Protein AF-A0A0Q9II68-F1 (afdb_monomer)

Mean predicted aligned error: 2.2 Å

Radius of gyration: 11.41 Å; Cα contacts (8 Å, |Δi|>4): 60; chains: 1; bounding box: 26×22×27 Å

Sequence (73 aa):
MVDMSKMTCGDYRKLPPNTAKVVTAWMSGWANQKRGFNKINLTAHPQNVAAVERYCNFNSSATLMSAIEKSLP

pLDDT: mean 95.32, std 4.01, range [70.88, 98.56]

Secondary structure (DSSP, 8-state):
---TTT-BHHHHTTS-HHHHHHHHHHHHHHHHHHTT--S--TTHHHHHHHHHHHHHHH-TTSBHHHHHHHH--

Nearest PDB structures (foldseek):
  2lrm-assembly1_B  TM=6.271E-01  e=8.396E-02  Escherichia coli K-12
  7d7d-assembly1_F  TM=4.534E-01  e=8.364E+00  Tequatrovirus T4

Solvent-accessible surface area (backbone atoms only — not comparable to full-atom values): 4252 Å² total; per-residue (Å²): 140,80,67,64,88,70,38,22,21,49,57,56,74,69,46,55,72,75,56,40,52,54,52,53,52,52,52,48,50,53,54,34,50,77,70,72,48,91,72,84,58,77,81,52,45,64,56,51,51,51,39,28,50,59,50,30,73,81,36,40,83,42,32,46,63,58,38,43,66,72,51,48,134

Structure (mmCIF, N/CA/C/O backbone):
data_AF-A0A0Q9II68-F1
#
_entry.id   AF-A0A0Q9II68-F1
#
loop_
_atom_site.group_PDB
_atom_site.id
_atom_site.type_symbol
_atom_site.label_atom_id
_atom_site.label_alt_id
_atom_site.label_comp_id
_atom_site.label_asym_id
_atom_site.label_enti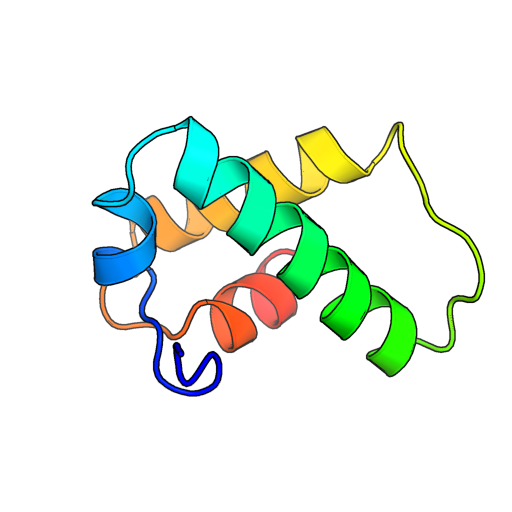ty_id
_atom_site.label_seq_id
_atom_site.pdbx_PDB_ins_code
_atom_site.Cartn_x
_atom_site.Cartn_y
_atom_site.Cartn_z
_atom_site.occupancy
_atom_site.B_iso_or_equiv
_atom_site.auth_seq_id
_atom_site.auth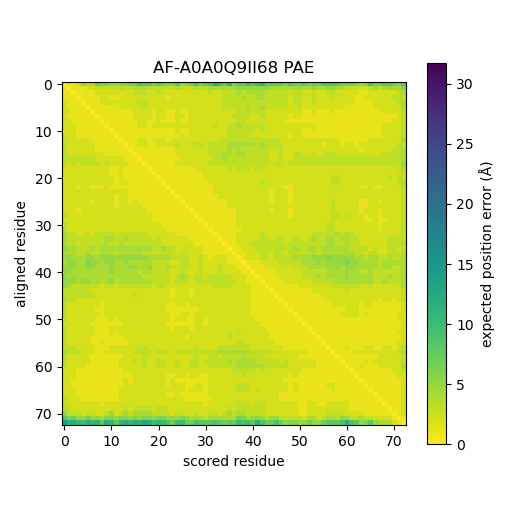_comp_id
_atom_site.auth_asym_id
_atom_site.auth_atom_id
_atom_site.pdbx_PDB_model_num
ATOM 1 N N . MET A 1 1 ? 0.356 -12.739 11.491 1.00 79.44 1 MET A N 1
ATOM 2 C CA . MET A 1 1 ? 0.150 -12.889 10.030 1.00 79.44 1 MET A CA 1
ATOM 3 C C . MET A 1 1 ? -1.120 -12.143 9.656 1.00 79.44 1 MET A C 1
ATOM 5 O O . MET A 1 1 ? -1.997 -12.056 10.506 1.00 79.44 1 MET A O 1
ATOM 9 N N . VAL A 1 2 ? -1.206 -11.578 8.450 1.00 90.44 2 VAL A N 1
ATOM 10 C CA . VAL A 1 2 ? -2.350 -10.759 8.009 1.00 90.44 2 VAL A CA 1
ATOM 11 C C . VAL A 1 2 ? -2.883 -11.310 6.690 1.00 90.44 2 VAL A C 1
ATOM 13 O O . VAL A 1 2 ? -2.110 -11.531 5.762 1.00 90.44 2 VAL A O 1
ATOM 16 N N . ASP A 1 3 ? -4.194 -11.539 6.617 1.00 95.19 3 ASP A N 1
ATOM 17 C CA . ASP A 1 3 ? -4.879 -11.933 5.384 1.00 95.19 3 ASP A CA 1
ATOM 18 C C . ASP A 1 3 ? -5.123 -10.691 4.517 1.00 95.19 3 ASP A C 1
ATOM 20 O O . ASP A 1 3 ? -6.076 -9.933 4.714 1.00 95.19 3 ASP A O 1
ATOM 24 N N . MET A 1 4 ? -4.228 -10.469 3.556 1.00 95.06 4 MET A N 1
ATOM 25 C CA . MET A 1 4 ? -4.250 -9.273 2.712 1.00 95.06 4 MET A CA 1
ATOM 26 C C . MET A 1 4 ? -5.466 -9.211 1.780 1.00 95.06 4 MET A C 1
ATOM 28 O O . MET A 1 4 ? -5.798 -8.126 1.309 1.00 95.06 4 MET A O 1
ATOM 32 N N . SER A 1 5 ? -6.162 -10.331 1.550 1.00 95.88 5 SER A N 1
ATOM 33 C CA . SER A 1 5 ? -7.401 -10.338 0.759 1.00 95.88 5 SER A CA 1
ATOM 34 C C . SER A 1 5 ? -8.567 -9.643 1.473 1.00 95.88 5 SER A C 1
ATOM 36 O O . SER A 1 5 ? -9.506 -9.186 0.823 1.00 95.88 5 SER A O 1
ATOM 38 N N . LYS A 1 6 ? -8.486 -9.522 2.805 1.00 97.56 6 LYS A N 1
ATOM 39 C CA . LYS A 1 6 ? -9.533 -8.944 3.659 1.00 97.56 6 LYS A CA 1
ATOM 40 C C . LYS A 1 6 ? -9.200 -7.559 4.199 1.00 97.56 6 LYS A C 1
ATOM 42 O O . LYS A 1 6 ? -10.090 -6.903 4.726 1.00 97.56 6 LYS A O 1
ATOM 47 N N . MET A 1 7 ? -7.948 -7.110 4.089 1.00 98.00 7 MET A N 1
ATOM 48 C CA . MET A 1 7 ? -7.552 -5.789 4.579 1.00 98.00 7 MET A CA 1
ATOM 49 C C . MET A 1 7 ? -8.337 -4.700 3.849 1.00 98.00 7 MET A C 1
ATOM 51 O O . MET A 1 7 ? -8.240 -4.570 2.625 1.00 98.00 7 MET A O 1
ATOM 55 N N . THR A 1 8 ? -9.078 -3.892 4.602 1.00 98.56 8 THR A N 1
ATOM 56 C CA . THR A 1 8 ? -9.818 -2.756 4.048 1.00 98.56 8 THR A CA 1
ATOM 57 C C . THR A 1 8 ? -8.958 -1.496 3.980 1.00 98.56 8 THR A C 1
ATOM 59 O O . THR A 1 8 ? -7.948 -1.362 4.675 1.00 98.56 8 THR A O 1
ATOM 62 N N . CYS A 1 9 ? -9.381 -0.523 3.17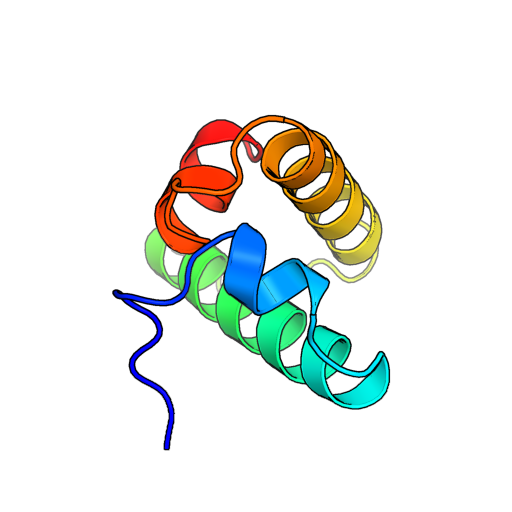7 1.00 98.38 9 CYS A N 1
ATOM 63 C CA . CYS A 1 9 ? -8.844 0.835 3.203 1.00 98.38 9 CYS A CA 1
ATOM 64 C C . CYS A 1 9 ? -8.959 1.466 4.602 1.00 98.38 9 CYS A C 1
ATOM 66 O O . CYS A 1 9 ? -8.068 2.204 5.022 1.00 98.38 9 CYS A O 1
ATOM 68 N N . GLY A 1 10 ? -10.032 1.166 5.341 1.00 98.25 10 GLY A N 1
ATOM 69 C CA . GLY A 1 10 ? -10.221 1.607 6.721 1.00 98.25 10 GLY A CA 1
ATOM 70 C C . GLY A 1 10 ? -9.187 1.024 7.684 1.00 98.25 10 GLY A C 1
ATOM 71 O O . GLY A 1 10 ? -8.696 1.750 8.548 1.00 98.25 10 GLY A O 1
ATOM 72 N N . ASP A 1 11 ? -8.821 -0.248 7.518 1.00 98.06 11 ASP A N 1
ATOM 73 C CA . ASP A 1 11 ? -7.758 -0.885 8.306 1.00 98.06 11 ASP A CA 1
ATOM 74 C C . ASP A 1 11 ? -6.389 -0.320 7.935 1.00 98.06 11 ASP A C 1
ATOM 76 O O . ASP A 1 11 ? -5.621 0.075 8.812 1.00 98.06 11 ASP A O 1
ATOM 80 N N . TYR A 1 12 ? -6.114 -0.206 6.631 1.00 97.56 12 TYR A N 1
ATOM 81 C CA . TYR A 1 12 ? -4.868 0.343 6.101 1.00 97.56 12 TYR A CA 1
ATOM 82 C C . TYR A 1 12 ? -4.575 1.746 6.653 1.00 97.56 12 TYR A C 1
ATOM 84 O O . TYR A 1 12 ? -3.473 2.007 7.133 1.00 97.56 12 TYR A O 1
ATOM 92 N N . ARG A 1 13 ? -5.577 2.634 6.673 1.00 96.50 13 ARG A N 1
ATOM 93 C CA . ARG A 1 13 ? -5.426 4.015 7.168 1.00 96.50 13 ARG A CA 1
ATOM 94 C C . ARG A 1 13 ? -5.174 4.128 8.674 1.00 96.50 13 ARG A C 1
ATOM 96 O O . ARG A 1 13 ? -4.764 5.191 9.129 1.00 96.50 13 ARG A O 1
ATOM 103 N N . LYS A 1 14 ? -5.425 3.069 9.448 1.00 97.00 14 LYS A N 1
ATOM 104 C CA . LYS A 1 14 ? -5.151 3.021 10.894 1.00 97.00 14 LYS A CA 1
ATOM 105 C C . LYS A 1 14 ? -3.756 2.483 11.211 1.00 97.00 14 LYS A C 1
ATOM 107 O O . LYS A 1 14 ? -3.355 2.491 12.373 1.00 97.00 14 LYS A O 1
ATOM 112 N N . LEU A 1 15 ? -3.026 1.985 10.211 1.00 96.38 15 LEU A N 1
ATOM 113 C CA . LEU A 1 15 ? -1.706 1.412 10.429 1.00 96.38 15 LEU A CA 1
ATOM 114 C C . LEU A 1 15 ? -0.693 2.490 10.844 1.00 96.38 15 LEU A C 1
ATOM 116 O O . LEU A 1 15 ? -0.673 3.580 10.268 1.00 96.38 15 LEU A O 1
ATOM 120 N N . PRO A 1 16 ? 0.224 2.176 11.775 1.00 97.12 16 PRO A N 1
ATOM 121 C CA . PRO A 1 16 ? 1.375 3.028 12.036 1.00 97.12 16 PRO A CA 1
ATOM 122 C C . PRO A 1 16 ? 2.222 3.221 10.765 1.00 97.12 16 PRO A C 1
ATOM 124 O O . PRO A 1 16 ? 2.347 2.269 9.985 1.00 97.12 16 PRO A O 1
ATOM 127 N N . PRO A 1 17 ? 2.905 4.369 10.579 1.00 94.81 17 PRO A N 1
ATOM 128 C CA . PRO A 1 17 ? 3.634 4.678 9.344 1.00 94.81 17 PRO A CA 1
ATOM 129 C C . PRO A 1 17 ? 4.630 3.601 8.891 1.00 94.81 17 PRO A C 1
ATOM 131 O O . PRO A 1 17 ? 4.706 3.275 7.709 1.00 94.81 17 PRO A O 1
ATOM 134 N N . ASN A 1 18 ? 5.375 2.996 9.822 1.00 96.06 18 ASN A N 1
ATOM 135 C CA . ASN A 1 18 ? 6.324 1.929 9.486 1.00 96.06 18 ASN A CA 1
ATOM 136 C C . ASN A 1 18 ? 5.624 0.646 9.018 1.00 96.06 18 ASN A C 1
ATOM 138 O O . ASN A 1 18 ? 6.114 -0.022 8.113 1.00 96.06 18 ASN A O 1
ATOM 142 N N . THR A 1 19 ? 4.457 0.329 9.581 1.00 96.31 19 THR A N 1
ATOM 143 C CA . THR A 1 19 ? 3.660 -0.833 9.162 1.00 96.31 19 THR A CA 1
ATOM 144 C C . THR A 1 19 ? 3.013 -0.578 7.804 1.00 96.31 19 THR A C 1
ATOM 146 O O . THR A 1 19 ? 3.042 -1.450 6.939 1.00 96.31 19 THR A O 1
ATOM 149 N N . ALA A 1 20 ? 2.504 0.639 7.581 1.00 95.69 20 ALA A N 1
ATOM 150 C CA . ALA A 1 20 ? 1.954 1.054 6.296 1.00 95.69 20 ALA A CA 1
ATOM 151 C C . ALA A 1 20 ? 2.990 0.916 5.167 1.00 95.69 20 ALA A C 1
ATOM 153 O O . ALA A 1 20 ? 2.663 0.358 4.126 1.00 95.69 20 ALA A O 1
ATOM 154 N N . LYS A 1 21 ? 4.255 1.307 5.395 1.00 95.38 21 LYS A N 1
ATOM 155 C CA . LYS A 1 21 ? 5.355 1.124 4.422 1.00 95.38 21 LYS A CA 1
ATOM 156 C C . LYS A 1 21 ? 5.588 -0.340 4.034 1.00 95.38 21 LYS A C 1
ATOM 158 O O . LYS A 1 21 ? 5.803 -0.638 2.864 1.00 95.38 21 LYS A O 1
ATOM 163 N N . VAL A 1 22 ? 5.553 -1.262 5.000 1.00 96.25 22 VAL A N 1
ATOM 164 C CA . VAL A 1 22 ? 5.707 -2.702 4.718 1.00 96.25 22 VAL A CA 1
ATOM 165 C C . VAL A 1 22 ? 4.521 -3.215 3.902 1.00 96.25 22 VAL A C 1
ATOM 167 O O . VAL A 1 22 ? 4.710 -3.923 2.913 1.00 96.25 22 VAL A O 1
ATOM 170 N N . VAL A 1 23 ? 3.304 -2.816 4.281 1.00 96.88 23 VAL A N 1
ATOM 171 C CA . VAL A 1 23 ? 2.077 -3.182 3.565 1.00 96.88 23 VAL A CA 1
ATOM 172 C C . VAL A 1 23 ? 2.099 -2.659 2.130 1.00 96.88 23 VAL A C 1
ATOM 174 O O . VAL A 1 23 ? 1.874 -3.435 1.206 1.00 96.88 23 VAL A O 1
ATOM 177 N N . THR A 1 24 ? 2.420 -1.385 1.904 1.00 95.94 24 THR A N 1
ATOM 178 C CA . THR A 1 24 ? 2.446 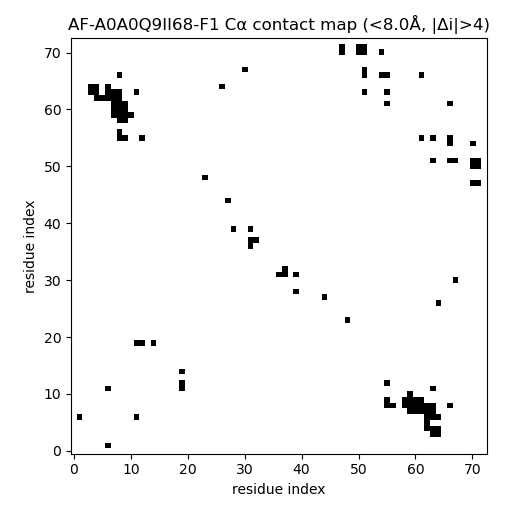-0.812 0.550 1.00 95.94 24 THR A CA 1
ATOM 179 C C . THR A 1 24 ? 3.533 -1.426 -0.323 1.00 95.94 24 THR A C 1
ATOM 181 O O . THR A 1 24 ? 3.294 -1.642 -1.514 1.00 95.94 24 THR A O 1
ATOM 184 N N . ALA A 1 25 ? 4.697 -1.757 0.242 1.00 95.31 25 ALA A N 1
ATOM 185 C CA . ALA A 1 25 ? 5.753 -2.465 -0.476 1.00 95.31 25 ALA A CA 1
ATOM 186 C C . ALA A 1 25 ? 5.300 -3.872 -0.902 1.00 95.31 25 ALA A C 1
ATOM 188 O O . ALA A 1 25 ? 5.415 -4.225 -2.078 1.00 95.31 25 ALA A O 1
ATOM 189 N N . TRP A 1 26 ? 4.716 -4.648 0.018 1.00 96.06 26 TRP A N 1
ATOM 190 C CA . TRP A 1 26 ? 4.202 -5.989 -0.282 1.00 96.06 26 TRP A CA 1
ATOM 191 C C . TRP A 1 26 ? 3.081 -5.951 -1.328 1.00 96.06 26 TRP A C 1
ATOM 193 O O . TRP A 1 26 ? 3.122 -6.681 -2.318 1.00 96.06 26 TRP A O 1
ATOM 203 N N . MET A 1 27 ? 2.120 -5.039 -1.163 1.00 96.00 27 MET A N 1
ATOM 204 C CA . MET A 1 27 ? 0.993 -4.872 -2.083 1.00 96.00 27 MET A CA 1
ATOM 205 C C . MET A 1 27 ? 1.428 -4.381 -3.468 1.00 96.00 27 MET A C 1
ATOM 207 O O . MET A 1 27 ? 0.863 -4.802 -4.476 1.00 96.00 27 MET A O 1
ATOM 211 N N . SER A 1 28 ? 2.464 -3.539 -3.537 1.00 94.81 28 SER A N 1
ATOM 212 C CA . SER A 1 28 ? 3.088 -3.172 -4.812 1.00 94.81 28 SER A CA 1
ATOM 213 C C . SER A 1 28 ? 3.691 -4.400 -5.495 1.00 94.81 28 SER A C 1
ATOM 215 O O . SER A 1 28 ? 3.517 -4.574 -6.697 1.00 94.81 28 SER A O 1
ATOM 217 N N . GLY A 1 29 ? 4.362 -5.278 -4.740 1.00 94.56 29 GLY A N 1
ATOM 218 C CA . GLY A 1 29 ? 4.882 -6.551 -5.246 1.00 94.56 29 GLY A CA 1
ATOM 219 C C . GLY A 1 29 ? 3.786 -7.453 -5.817 1.00 94.56 29 GLY A C 1
ATOM 220 O O . GLY A 1 29 ? 3.909 -7.916 -6.948 1.00 94.56 29 GLY A O 1
ATOM 221 N N . TRP A 1 30 ? 2.689 -7.632 -5.076 1.00 95.19 30 TRP A N 1
ATOM 222 C CA . TRP A 1 30 ? 1.506 -8.368 -5.536 1.00 95.19 30 TRP A CA 1
ATOM 223 C C . TRP A 1 30 ? 0.942 -7.801 -6.850 1.00 95.19 30 TRP A C 1
ATOM 225 O O . TRP A 1 30 ? 0.748 -8.544 -7.813 1.00 95.19 30 TRP A O 1
ATOM 235 N N . ALA A 1 31 ? 0.742 -6.482 -6.924 1.00 94.94 31 ALA A N 1
ATOM 236 C CA . ALA A 1 31 ? 0.204 -5.827 -8.115 1.00 94.94 31 ALA A CA 1
ATOM 237 C C . ALA A 1 31 ? 1.140 -5.961 -9.328 1.00 94.94 31 ALA A C 1
ATOM 239 O O . ALA A 1 31 ? 0.689 -6.237 -10.439 1.00 94.94 31 ALA A O 1
ATOM 240 N N . ASN A 1 32 ? 2.449 -5.806 -9.111 1.00 94.50 32 ASN A N 1
ATOM 241 C CA . ASN A 1 32 ? 3.465 -5.962 -10.150 1.00 94.50 32 ASN A CA 1
ATOM 242 C C . ASN A 1 32 ? 3.516 -7.402 -10.675 1.00 94.50 32 ASN A C 1
ATOM 244 O O . ASN A 1 32 ? 3.501 -7.604 -11.888 1.00 94.50 32 ASN A O 1
ATOM 248 N N . GLN A 1 33 ? 3.509 -8.400 -9.785 1.00 94.38 33 GLN A N 1
ATOM 249 C CA . GLN A 1 33 ? 3.511 -9.814 -10.170 1.00 94.38 33 GLN A CA 1
ATOM 250 C C . GLN A 1 33 ? 2.261 -10.176 -10.978 1.00 94.38 33 GLN A C 1
ATOM 252 O O . GLN A 1 33 ? 2.381 -10.817 -12.022 1.00 94.38 33 GLN A O 1
ATOM 257 N N . LYS A 1 34 ? 1.080 -9.697 -10.563 1.00 93.06 34 LYS A N 1
ATOM 258 C CA . LYS A 1 34 ? -0.179 -9.894 -11.299 1.00 93.06 34 LYS A CA 1
ATOM 259 C C . LYS A 1 34 ? -0.129 -9.324 -12.724 1.00 93.06 34 LYS A C 1
ATOM 261 O O . LYS A 1 34 ? -0.795 -9.845 -13.613 1.00 93.06 34 LYS A O 1
ATOM 266 N N . ARG A 1 35 ? 0.671 -8.277 -12.949 1.00 92.69 35 ARG A N 1
ATOM 267 C CA . ARG A 1 35 ? 0.873 -7.611 -14.251 1.00 92.69 35 ARG A CA 1
ATOM 268 C C . ARG A 1 35 ? 2.057 -8.166 -15.050 1.00 92.69 35 ARG A C 1
ATOM 270 O O . ARG A 1 35 ? 2.381 -7.633 -16.105 1.00 92.69 35 ARG A O 1
ATOM 277 N N . GLY A 1 36 ? 2.717 -9.216 -14.558 1.00 95.25 36 GLY A N 1
ATOM 278 C CA . GLY A 1 36 ? 3.881 -9.817 -15.213 1.00 95.25 36 GLY A CA 1
ATOM 279 C C . GLY A 1 36 ? 5.155 -8.971 -15.129 1.00 95.25 36 GLY A C 1
ATOM 280 O O . GLY A 1 36 ? 6.112 -9.229 -15.858 1.00 95.25 36 GLY A O 1
ATOM 281 N N . PHE A 1 37 ? 5.202 -7.964 -14.253 1.00 94.19 37 PHE A N 1
ATOM 282 C CA . PHE A 1 37 ? 6.407 -7.167 -14.056 1.00 94.19 37 PHE A CA 1
ATOM 283 C C . PHE A 1 37 ? 7.434 -7.923 -13.210 1.00 94.19 37 PHE A C 1
ATOM 285 O O . PHE A 1 37 ? 7.129 -8.451 -12.144 1.00 94.19 37 PHE A O 1
ATOM 292 N N . ASN A 1 38 ? 8.686 -7.907 -13.668 1.00 95.38 38 ASN A N 1
ATOM 293 C CA . ASN A 1 38 ? 9.850 -8.484 -12.987 1.00 95.38 38 ASN A CA 1
ATOM 294 C C . ASN A 1 38 ? 10.838 -7.417 -12.479 1.00 95.38 38 ASN A C 1
ATOM 296 O O . ASN A 1 38 ? 11.956 -7.734 -12.079 1.00 95.38 38 ASN A O 1
ATOM 300 N N . LYS A 1 39 ? 10.438 -6.143 -12.520 1.00 92.56 39 LYS A N 1
ATOM 301 C CA . LYS A 1 39 ? 11.224 -4.993 -12.069 1.00 92.56 39 LYS A CA 1
ATOM 302 C C . LYS A 1 39 ? 10.406 -4.169 -11.089 1.00 92.56 39 LYS A C 1
ATOM 304 O O . LYS A 1 39 ? 9.187 -4.070 -11.213 1.00 92.56 39 LYS A O 1
ATOM 309 N N . ILE A 1 40 ? 11.098 -3.533 -10.153 1.00 90.31 40 ILE A N 1
ATOM 310 C CA . ILE A 1 40 ? 10.508 -2.530 -9.268 1.00 90.31 40 ILE A CA 1
ATOM 311 C C . ILE A 1 40 ? 10.685 -1.140 -9.886 1.00 90.31 40 ILE A C 1
ATOM 313 O O . ILE A 1 40 ? 11.777 -0.785 -10.324 1.00 90.31 40 ILE A O 1
ATOM 317 N N . ASN A 1 41 ? 9.614 -0.345 -9.913 1.00 91.06 41 ASN A N 1
ATOM 318 C CA . ASN A 1 41 ? 9.680 1.064 -10.296 1.00 91.06 41 ASN A CA 1
ATOM 319 C C . ASN A 1 41 ? 9.655 1.934 -9.033 1.00 91.06 41 ASN A C 1
ATOM 321 O O . ASN A 1 41 ? 8.592 2.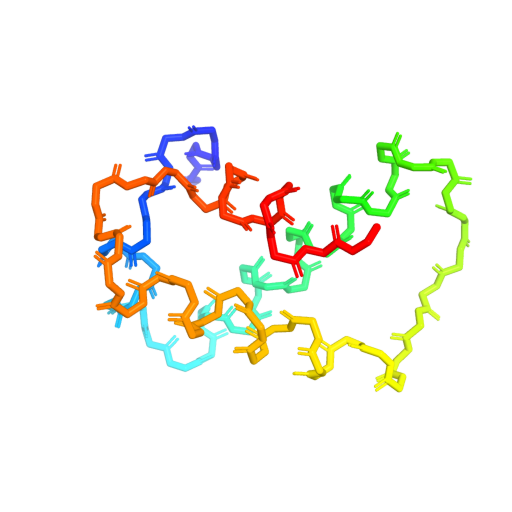260 -8.502 1.00 91.06 41 ASN A O 1
ATOM 325 N N . LEU A 1 42 ? 10.847 2.290 -8.549 1.00 92.62 42 LEU A N 1
ATOM 326 C CA . LEU A 1 42 ? 11.018 3.085 -7.330 1.00 92.62 42 LEU A CA 1
ATOM 327 C C . LEU A 1 42 ? 10.493 4.520 -7.478 1.00 92.62 42 LEU A C 1
ATOM 329 O O . LEU A 1 42 ? 10.082 5.118 -6.489 1.00 92.62 42 LEU A O 1
ATOM 333 N N . THR A 1 43 ? 10.459 5.055 -8.699 1.00 94.12 43 THR A N 1
ATOM 334 C CA . THR A 1 43 ? 9.943 6.401 -8.982 1.00 94.12 43 THR A CA 1
ATOM 335 C C . THR A 1 43 ? 8.415 6.433 -8.980 1.00 94.12 43 THR A C 1
ATOM 337 O O . THR A 1 43 ? 7.818 7.365 -8.446 1.00 94.12 43 THR A O 1
ATOM 340 N N . ALA A 1 44 ? 7.771 5.400 -9.530 1.00 92.25 44 ALA A N 1
ATOM 341 C CA . ALA A 1 44 ? 6.313 5.300 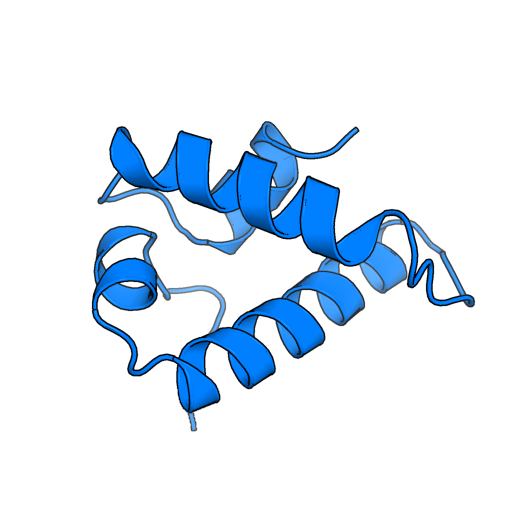-9.562 1.00 92.25 44 ALA A CA 1
ATOM 342 C C . ALA A 1 44 ? 5.720 4.844 -8.221 1.00 92.25 44 ALA A C 1
ATOM 344 O O . ALA A 1 44 ? 4.572 5.163 -7.925 1.00 92.25 44 ALA A O 1
ATOM 345 N N . HIS A 1 45 ? 6.476 4.115 -7.390 1.00 94.19 45 HIS A N 1
ATOM 346 C CA . HIS A 1 45 ? 5.952 3.573 -6.134 1.00 94.19 45 HIS A CA 1
ATOM 347 C C . HIS A 1 45 ? 5.323 4.645 -5.214 1.00 94.19 45 HIS A C 1
ATOM 349 O O . HIS A 1 45 ? 4.161 4.466 -4.848 1.00 94.19 45 HIS A O 1
ATOM 355 N N . PRO A 1 46 ? 5.976 5.786 -4.904 1.00 95.44 46 PRO A N 1
ATOM 356 C CA . PRO A 1 46 ? 5.354 6.842 -4.100 1.00 95.44 46 PRO A CA 1
ATOM 357 C C . PRO A 1 46 ? 4.071 7.412 -4.723 1.00 95.44 46 PRO A C 1
ATOM 359 O O . PRO A 1 46 ? 3.112 7.711 -4.014 1.00 95.44 46 PRO A O 1
ATOM 362 N N . GLN A 1 47 ? 4.031 7.539 -6.052 1.00 96.31 47 GLN A N 1
ATOM 363 C CA . GLN A 1 47 ? 2.876 8.071 -6.783 1.00 96.31 47 GLN A CA 1
ATOM 364 C C . GLN A 1 47 ? 1.690 7.100 -6.732 1.00 96.31 47 GLN A C 1
ATOM 366 O O . GLN A 1 47 ? 0.558 7.513 -6.482 1.00 96.31 47 GLN A O 1
ATOM 371 N N . ASN A 1 48 ? 1.967 5.806 -6.900 1.00 96.25 48 ASN A N 1
ATOM 372 C CA . ASN A 1 48 ? 0.988 4.731 -6.802 1.00 96.25 48 ASN A CA 1
ATOM 373 C C . ASN A 1 48 ? 0.406 4.641 -5.388 1.00 96.25 48 ASN A C 1
ATOM 375 O O . ASN A 1 48 ? -0.811 4.567 -5.231 1.00 96.25 48 ASN A O 1
ATOM 379 N N . VAL A 1 49 ? 1.256 4.712 -4.357 1.00 96.69 49 VAL A N 1
ATOM 380 C CA . VAL A 1 49 ? 0.808 4.745 -2.956 1.00 96.69 49 VAL A CA 1
ATOM 381 C C . VAL A 1 49 ? -0.109 5.940 -2.714 1.00 96.69 49 VAL A C 1
ATOM 383 O O . VAL A 1 49 ? -1.212 5.758 -2.207 1.00 96.69 49 VAL A O 1
ATOM 386 N N . ALA A 1 50 ? 0.278 7.137 -3.165 1.00 96.94 50 ALA A N 1
ATOM 387 C CA . ALA A 1 50 ? -0.554 8.329 -3.023 1.00 96.94 50 ALA A CA 1
ATOM 388 C C . ALA A 1 50 ? -1.905 8.209 -3.758 1.00 96.94 50 ALA A C 1
ATOM 390 O O . ALA A 1 50 ? -2.924 8.695 -3.266 1.00 96.94 50 ALA A O 1
ATOM 391 N N . ALA A 1 51 ? -1.946 7.566 -4.930 1.00 97.38 51 ALA A N 1
ATOM 392 C CA . ALA A 1 51 ? -3.189 7.326 -5.668 1.00 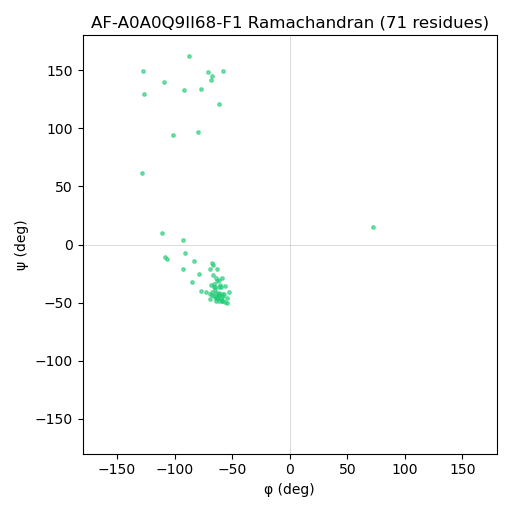97.38 51 ALA A CA 1
ATOM 393 C C . ALA A 1 51 ? -4.124 6.343 -4.938 1.00 97.38 51 ALA A C 1
ATOM 395 O O . ALA A 1 51 ? -5.336 6.564 -4.873 1.00 97.38 51 ALA A O 1
ATOM 396 N N . VAL A 1 52 ? -3.569 5.281 -4.348 1.00 97.69 52 VAL A N 1
ATOM 397 C CA . VAL A 1 52 ? -4.320 4.317 -3.527 1.00 97.69 52 VAL A CA 1
ATOM 398 C C . VAL A 1 52 ? -4.813 4.970 -2.236 1.00 97.69 52 VAL A C 1
ATOM 400 O O . VAL A 1 52 ? -5.978 4.817 -1.880 1.00 97.69 52 VAL A O 1
ATOM 403 N N . GLU A 1 53 ? -3.979 5.767 -1.567 1.00 96.62 53 GLU A N 1
ATOM 404 C CA . GLU A 1 53 ? -4.358 6.521 -0.367 1.00 96.62 53 GLU A CA 1
ATOM 405 C C . GLU A 1 53 ? -5.500 7.497 -0.636 1.00 96.62 53 GLU A C 1
ATOM 407 O O . GLU A 1 53 ? -6.474 7.531 0.119 1.00 96.62 53 GLU A O 1
ATOM 412 N N . ARG A 1 54 ? -5.431 8.241 -1.748 1.00 97.69 54 ARG A N 1
ATOM 413 C CA . ARG A 1 54 ? -6.524 9.124 -2.171 1.00 97.69 54 ARG A CA 1
ATOM 414 C C . ARG A 1 54 ? -7.828 8.359 -2.363 1.00 97.69 54 ARG A C 1
ATOM 416 O O . ARG A 1 54 ? -8.859 8.819 -1.886 1.00 97.69 54 ARG A O 1
ATOM 423 N N . TYR A 1 55 ? -7.796 7.192 -3.001 1.00 98.00 55 TYR A N 1
ATOM 424 C CA . TYR A 1 55 ? -8.990 6.359 -3.148 1.00 98.00 55 TYR A CA 1
ATOM 425 C C . TYR A 1 55 ? -9.509 5.856 -1.794 1.00 98.00 55 TYR A C 1
ATOM 427 O O . TYR A 1 55 ? -10.701 5.972 -1.496 1.00 98.00 55 TYR A O 1
ATOM 435 N N . CYS A 1 56 ? -8.611 5.360 -0.941 1.00 97.94 56 CYS A N 1
ATOM 436 C CA . CYS A 1 56 ? -8.945 4.870 0.393 1.00 97.94 56 CYS A CA 1
ATOM 437 C C . CYS A 1 56 ? -9.498 5.957 1.323 1.00 97.94 56 CYS A C 1
ATOM 439 O O . CYS A 1 56 ? -10.191 5.633 2.290 1.00 97.94 56 CYS A O 1
ATOM 441 N N . ASN A 1 57 ? -9.242 7.239 1.041 1.00 97.31 57 ASN A N 1
ATOM 442 C CA . ASN A 1 57 ? -9.824 8.329 1.816 1.00 97.31 57 ASN A CA 1
ATOM 443 C C . ASN A 1 57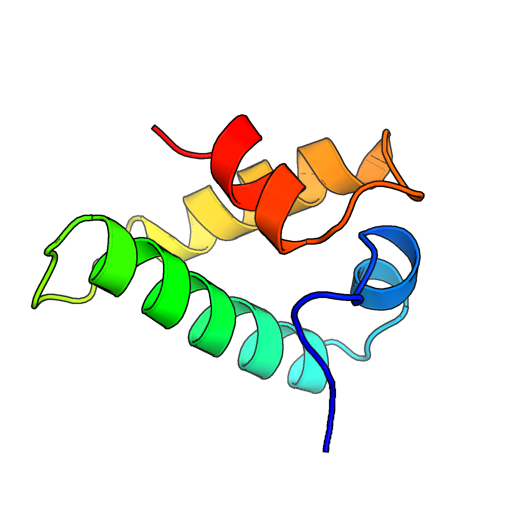 ? -11.352 8.387 1.722 1.00 97.31 57 ASN A C 1
ATOM 445 O O . ASN A 1 57 ? -11.991 8.762 2.704 1.00 97.31 57 ASN A O 1
ATOM 449 N N . PHE A 1 58 ? -11.916 7.973 0.587 1.00 97.19 58 PHE A N 1
ATOM 450 C CA . PHE A 1 58 ? -13.354 8.036 0.312 1.00 97.19 58 PHE A CA 1
ATOM 451 C C . PHE A 1 58 ? -14.041 6.664 0.320 1.00 97.19 58 PHE A C 1
ATOM 453 O O . PHE A 1 58 ? -15.264 6.598 0.328 1.00 97.19 58 PHE A O 1
ATOM 460 N N . ASN A 1 59 ? -13.275 5.568 0.346 1.00 98.19 59 ASN A N 1
ATOM 461 C CA . ASN A 1 59 ? -13.788 4.204 0.185 1.00 98.19 59 ASN A CA 1
ATOM 462 C C . ASN A 1 59 ? -13.304 3.283 1.316 1.00 98.19 59 ASN A C 1
ATOM 464 O O . ASN A 1 59 ? -12.592 2.312 1.074 1.00 98.19 59 ASN A O 1
ATOM 468 N N . SER A 1 60 ? -13.654 3.588 2.567 1.00 97.88 60 SER A N 1
ATOM 469 C CA . SER A 1 60 ? -13.113 2.886 3.745 1.00 97.88 60 SER A CA 1
ATOM 470 C C . SER A 1 60 ? -13.437 1.386 3.800 1.00 97.88 60 SER A C 1
ATOM 472 O O . SER A 1 60 ? -12.626 0.624 4.320 1.00 97.88 60 SER A O 1
ATOM 474 N N . SER A 1 61 ? -14.575 0.948 3.255 1.00 98.19 61 SER A N 1
ATOM 475 C CA . SER A 1 61 ? -14.990 -0.464 3.226 1.00 98.19 61 SER A CA 1
ATOM 476 C C . SER A 1 61 ? -14.382 -1.273 2.076 1.00 98.19 61 SER A C 1
ATOM 478 O O . SER A 1 61 ? -14.433 -2.502 2.107 1.00 98.19 61 SER A O 1
ATOM 480 N N . ALA A 1 62 ? -13.804 -0.615 1.066 1.00 98.44 62 ALA A N 1
ATOM 481 C CA . ALA A 1 62 ? -13.159 -1.302 -0.046 1.00 98.44 62 ALA A CA 1
ATOM 482 C C . ALA A 1 62 ? -11.902 -2.037 0.436 1.00 98.44 62 ALA A C 1
ATOM 484 O O . ALA A 1 62 ? -11.183 -1.546 1.309 1.00 98.44 62 ALA A O 1
ATOM 485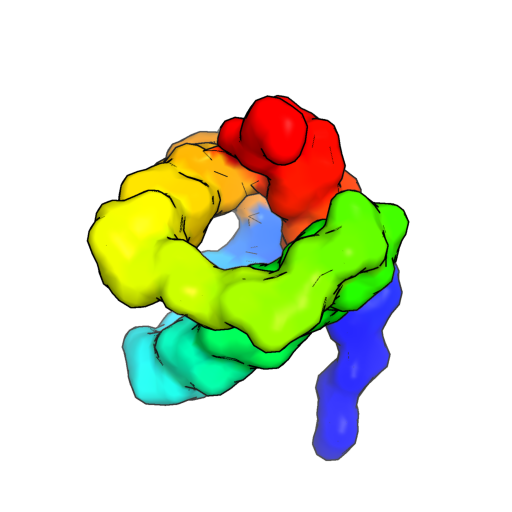 N N . THR A 1 63 ? -11.602 -3.198 -0.147 1.00 98.38 63 THR A N 1
ATOM 486 C CA . THR A 1 63 ? -10.344 -3.896 0.146 1.00 98.38 63 THR A CA 1
ATOM 487 C C . THR A 1 63 ? -9.171 -3.143 -0.469 1.00 98.38 63 THR A C 1
ATOM 489 O O . THR A 1 63 ? -9.298 -2.557 -1.548 1.00 98.38 63 THR A O 1
ATOM 492 N N . LEU A 1 64 ? -8.003 -3.195 0.170 1.00 97.88 64 LEU A N 1
ATOM 493 C CA . LEU A 1 64 ? -6.794 -2.554 -0.346 1.00 97.88 64 LEU A CA 1
ATOM 494 C C . LEU A 1 64 ? -6.396 -3.111 -1.726 1.00 97.88 64 LEU A C 1
ATOM 496 O O . LEU A 1 64 ? -5.951 -2.357 -2.586 1.00 97.88 64 LEU A O 1
ATOM 500 N N . MET A 1 65 ? -6.625 -4.408 -1.970 1.00 97.06 65 MET A N 1
ATOM 501 C CA . MET A 1 65 ? -6.460 -5.023 -3.297 1.00 97.06 65 MET A CA 1
ATOM 502 C C . MET A 1 65 ? -7.361 -4.363 -4.348 1.00 97.06 65 MET A C 1
ATOM 504 O O . MET A 1 65 ? -6.872 -3.967 -5.404 1.00 97.06 65 MET A O 1
ATOM 508 N N . SER A 1 66 ? -8.653 -4.183 -4.049 1.00 97.81 66 SER A N 1
ATOM 509 C CA . SER A 1 66 ? -9.582 -3.526 -4.979 1.00 97.81 66 SER A CA 1
ATOM 510 C C . SER A 1 66 ? -9.226 -2.055 -5.211 1.00 97.81 66 SER A C 1
ATOM 512 O O . SER A 1 66 ? -9.315 -1.571 -6.336 1.00 97.81 66 SER A O 1
ATOM 514 N N . ALA A 1 67 ? -8.758 -1.352 -4.175 1.00 98.00 67 ALA A N 1
ATOM 515 C CA . ALA A 1 67 ? -8.299 0.027 -4.293 1.00 98.00 67 ALA A CA 1
ATOM 516 C C . ALA A 1 67 ? -7.106 0.141 -5.251 1.00 98.00 67 ALA A C 1
ATOM 518 O O . ALA A 1 67 ? -7.076 1.032 -6.091 1.00 98.00 67 ALA A O 1
ATOM 519 N N . ILE A 1 68 ? -6.155 -0.792 -5.187 1.00 97.19 68 ILE A N 1
ATOM 520 C CA . ILE A 1 68 ? -5.015 -0.842 -6.113 1.00 97.19 68 ILE A CA 1
ATOM 521 C C . ILE A 1 68 ? -5.468 -1.055 -7.555 1.00 97.19 68 ILE A C 1
ATOM 523 O O . ILE A 1 68 ? -5.016 -0.341 -8.445 1.00 97.19 68 ILE A O 1
ATOM 527 N N . GLU A 1 69 ? -6.380 -1.995 -7.794 1.00 95.25 69 GLU A N 1
ATOM 528 C CA . GLU A 1 69 ? -6.906 -2.256 -9.140 1.00 95.25 69 GLU A CA 1
ATOM 529 C C . GLU A 1 69 ? -7.688 -1.071 -9.717 1.00 95.25 69 GLU A C 1
ATOM 531 O O . GLU A 1 69 ? -7.723 -0.896 -10.931 1.00 95.25 69 GLU A O 1
ATOM 536 N N . LYS A 1 70 ? -8.313 -0.255 -8.860 1.00 96.25 70 LYS A N 1
ATOM 537 C CA . LYS A 1 70 ? -9.050 0.950 -9.267 1.00 96.25 70 LYS A CA 1
ATOM 538 C C . LYS A 1 70 ? -8.162 2.181 -9.432 1.00 96.25 70 LYS A C 1
ATOM 540 O O . LYS A 1 70 ? -8.479 3.035 -10.255 1.00 96.25 70 LYS A O 1
ATOM 545 N N . SER A 1 71 ? -7.095 2.295 -8.646 1.00 95.69 71 SER A N 1
ATOM 546 C CA . SER A 1 71 ? -6.241 3.487 -8.607 1.00 95.69 71 SER A CA 1
ATOM 547 C C . SER A 1 71 ? -5.046 3.431 -9.548 1.00 95.69 71 SER A C 1
ATOM 549 O O . SER A 1 71 ? -4.471 4.482 -9.831 1.00 95.69 71 SER A O 1
ATOM 551 N N . LEU A 1 72 ? -4.618 2.239 -9.972 1.00 89.62 72 LEU A N 1
ATOM 552 C CA . LEU A 1 72 ? -3.402 2.070 -10.763 1.00 89.62 72 LEU A CA 1
ATOM 553 C C . LEU A 1 72 ? -3.724 1.680 -12.215 1.00 89.62 72 LEU A C 1
ATOM 555 O O . LEU A 1 72 ? -4.584 0.824 -12.416 1.00 89.62 72 LEU A O 1
ATOM 559 N N . PRO A 1 73 ? -2.991 2.230 -13.203 1.00 70.88 73 PRO A N 1
ATOM 560 C CA . PRO A 1 73 ? -3.125 1.862 -14.615 1.00 70.88 73 PRO A CA 1
ATOM 561 C C . PRO A 1 73 ? -2.738 0.407 -14.864 1.00 70.88 73 PRO A C 1
ATOM 563 O O . PRO A 1 73 ? -1.894 -0.101 -14.088 1.00 70.88 73 PRO A O 1
#

Foldseek 3Di:
DDDLQQAFLLNLVPDDPVVNVVVLVVLQVVVCVVVVHPDDDPPCSVVLSVQLNVQSVPGRRHRSNVSSVVRDD